Protein AF-A0A4Y5REA2-F1 (afdb_monomer)

Foldseek 3Di:
DDDDDPPPPPPPVPPPQDPVNVVLVVLLVVLLVVLCVDPLRNDDPVVVVCVVVVHDDPDDDPSPVVNVVSSCCSQQQAHPVGHGPLVSVLVVCCVPDVDVVVSVVCSVPPDDDDD

Sequence (115 aa):
MRVIFVLCSVFVASLAYTNEDIQKLKQFHSAFFKCQESPATHIDEEVLTKVRNHQRLTQVPENTGDFLLCLAQHLQLQDADGNLNLATIRERIQHHEKDPSRVDELMDTCIVQKL

Mean predicted aligned error: 8.77 Å

Radius of gyration: 20.21 Å; Cα contacts (8 Å, |Δi|>4): 69; chains: 1; bounding box: 36×71×52 Å

Secondary structure (DSSP, 8-state):
------------------HHHHHHHHHHHHHHHHHHHSTTT---HHHHHHHHTTPPPSS--TTHHHHHHHHHHHTTSB-TT--B-HHHHHHHHHHH---HHHHHHHHHHH-----

Nearest PDB structures (foldseek):
  3rzs-assembly1_A  TM=7.318E-01  e=1.962E-01  Apis mellifera
  1c3y-assembly1_A  TM=5.806E-01  e=5.503E-02  Tenebrio molitor
  1dqe-assembly1_A  TM=5.879E-01  e=1.236E-01  Bombyx mori
  1xfr-assembly1_A  TM=6.197E-01  e=2.620E-01  Bombyx mori
  4inx-assembly1_A  TM=5.787E-01  e=2.079E-01  Amyelois transitella

Structure (mmCIF, N/CA/C/O backbone):
data_AF-A0A4Y5REA2-F1
#
_entry.id   AF-A0A4Y5REA2-F1
#
loop_
_atom_site.group_PDB
_atom_site.id
_atom_site.type_symbol
_atom_site.label_atom_id
_atom_site.label_alt_id
_atom_site.label_comp_id
_atom_site.label_asym_id
_atom_site.label_entity_id
_atom_site.label_seq_id
_atom_site.pdbx_PDB_ins_code
_atom_site.Cartn_x
_atom_site.Cartn_y
_atom_site.Cartn_z
_atom_site.occupancy
_atom_site.B_iso_or_equiv
_atom_site.auth_seq_id
_atom_site.auth_comp_id
_atom_site.auth_asym_id
_atom_site.auth_atom_id
_atom_site.pdbx_PDB_model_num
ATOM 1 N N . MET A 1 1 ? -3.948 54.170 34.471 1.00 35.88 1 MET A N 1
ATOM 2 C CA . MET A 1 1 ? -3.547 53.690 33.134 1.00 35.88 1 MET A CA 1
ATOM 3 C C . MET A 1 1 ? -3.577 52.172 33.184 1.00 35.88 1 MET A C 1
ATOM 5 O O . MET A 1 1 ? -2.814 51.578 33.932 1.00 35.88 1 MET A O 1
ATOM 9 N N . ARG A 1 2 ? -4.587 51.561 32.572 1.00 38.50 2 ARG A N 1
ATOM 10 C CA . ARG A 1 2 ? -4.890 50.134 32.698 1.00 38.50 2 ARG A CA 1
ATOM 11 C C . ARG A 1 2 ? -5.394 49.664 31.331 1.00 38.50 2 ARG A C 1
ATOM 13 O O . ARG A 1 2 ? -6.218 50.363 30.753 1.00 38.50 2 ARG A O 1
ATOM 20 N N . VAL A 1 3 ? -4.951 48.462 30.944 1.00 39.38 3 VAL A N 1
ATOM 21 C CA . VAL A 1 3 ? -5.536 47.547 29.939 1.00 39.38 3 VAL A CA 1
ATOM 22 C C . VAL A 1 3 ? -5.346 47.964 28.456 1.00 39.38 3 VAL A C 1
ATOM 24 O O . VAL A 1 3 ? -5.443 49.137 28.143 1.00 39.38 3 VAL A O 1
ATOM 27 N N . ILE A 1 4 ? -5.028 47.121 27.461 1.00 40.88 4 ILE A N 1
ATOM 28 C CA . ILE A 1 4 ? -5.015 45.656 27.271 1.00 40.88 4 ILE A CA 1
ATOM 29 C C . ILE A 1 4 ? -3.846 45.332 26.312 1.00 40.88 4 ILE A C 1
ATOM 31 O O . ILE A 1 4 ? -3.793 45.887 25.217 1.00 40.88 4 ILE A O 1
ATOM 35 N N . PHE A 1 5 ? -2.937 44.418 26.673 1.00 38.41 5 PHE A N 1
ATOM 36 C CA . PHE A 1 5 ? -2.054 43.768 25.694 1.00 38.41 5 PHE A CA 1
ATOM 37 C C . PHE A 1 5 ? -2.900 42.734 24.941 1.00 38.41 5 PHE A C 1
ATOM 39 O O . PHE A 1 5 ? -3.171 41.653 25.462 1.00 38.41 5 PHE A O 1
ATOM 46 N N . VAL A 1 6 ? -3.380 43.084 23.747 1.00 48.38 6 VAL A N 1
ATOM 47 C CA . VAL A 1 6 ? -4.047 42.131 22.850 1.00 48.38 6 VAL A CA 1
ATOM 48 C C . VAL A 1 6 ? -2.955 41.253 22.242 1.00 48.38 6 VAL A C 1
ATOM 50 O O . VAL A 1 6 ? -2.426 41.530 21.169 1.00 48.38 6 VAL A O 1
ATOM 53 N N . LEU A 1 7 ? -2.577 40.206 22.975 1.00 41.59 7 LEU A N 1
ATOM 54 C CA . LEU A 1 7 ? -1.880 39.051 22.423 1.00 41.59 7 LEU A CA 1
ATOM 55 C C . LEU A 1 7 ? -2.835 38.390 21.423 1.00 41.59 7 LEU A C 1
ATOM 57 O O . LEU A 1 7 ? -3.663 37.560 21.786 1.00 41.59 7 LEU A O 1
ATOM 61 N N . CYS A 1 8 ? -2.731 38.786 20.154 1.00 37.72 8 CYS A N 1
ATOM 62 C CA . CYS A 1 8 ? -3.135 37.950 19.031 1.00 37.72 8 CYS A CA 1
ATOM 63 C C . CYS A 1 8 ? -2.226 36.717 19.031 1.00 37.72 8 CYS A C 1
ATOM 65 O O . CYS A 1 8 ? -1.229 36.657 18.313 1.00 37.72 8 CYS A O 1
ATOM 67 N N . SER A 1 9 ? -2.542 35.742 19.881 1.00 48.31 9 SER A N 1
ATOM 68 C CA . SER A 1 9 ? -2.099 34.370 19.704 1.00 48.31 9 SER A CA 1
ATOM 69 C C . SER A 1 9 ? -2.674 33.900 18.377 1.00 48.31 9 SER A C 1
ATOM 71 O O . SER A 1 9 ? -3.846 33.545 18.262 1.00 48.31 9 SER A O 1
ATOM 73 N N . VAL A 1 10 ? -1.830 33.955 17.350 1.00 48.69 10 VAL A N 1
ATOM 74 C CA . VAL A 1 10 ? -1.989 33.181 16.128 1.00 48.69 10 VAL A CA 1
ATOM 75 C C . VAL A 1 10 ? -2.195 31.743 16.591 1.00 48.69 10 VAL A C 1
ATOM 77 O O . VAL A 1 10 ? -1.252 31.084 17.026 1.00 48.69 10 VAL A O 1
ATOM 80 N N . PHE A 1 11 ? -3.443 31.278 16.577 1.00 43.09 11 PHE A N 1
ATOM 81 C CA . PHE A 1 11 ? -3.751 29.861 16.655 1.00 43.09 11 PHE A CA 1
ATOM 82 C C . PHE A 1 11 ? -3.196 29.251 15.371 1.00 43.09 11 PHE A C 1
ATOM 84 O O . PHE A 1 11 ? -3.892 29.106 14.370 1.00 43.09 11 PHE A O 1
ATOM 91 N N . VAL A 1 12 ? -1.899 28.941 15.378 1.00 55.28 12 VAL A N 1
ATOM 92 C CA . VAL A 1 12 ? -1.373 27.906 14.505 1.00 55.28 12 VAL A CA 1
ATOM 93 C C . VAL A 1 12 ? -2.126 26.669 14.960 1.00 55.28 12 VAL A C 1
ATOM 95 O O . VAL A 1 12 ? -1.894 26.182 16.065 1.00 55.28 12 VAL A O 1
ATOM 98 N N . ALA A 1 13 ? -3.107 26.233 14.173 1.00 47.03 13 ALA A N 1
ATOM 99 C CA . ALA A 1 13 ? -3.690 24.919 14.341 1.00 47.03 13 ALA A CA 1
ATOM 100 C C . ALA A 1 13 ? -2.536 23.930 14.158 1.00 47.03 13 ALA A C 1
ATOM 102 O O . ALA A 1 13 ? -2.168 23.577 13.039 1.00 47.03 13 ALA A O 1
ATOM 103 N N . SER A 1 14 ? -1.876 23.569 15.255 1.00 50.09 14 SER A N 1
ATOM 104 C CA . SER A 1 14 ? -0.953 22.458 15.269 1.00 50.09 14 SE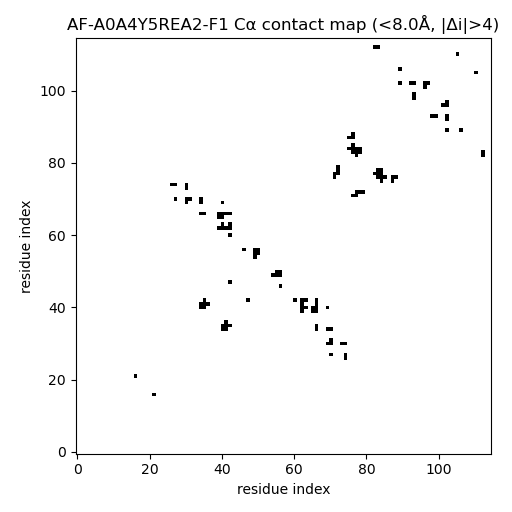R A CA 1
ATOM 105 C C . SER A 1 14 ? -1.807 21.243 14.950 1.00 50.09 14 SER A C 1
ATOM 107 O O . SER A 1 14 ? -2.616 20.807 15.766 1.00 50.09 14 SER A O 1
ATOM 109 N N . LEU A 1 15 ? -1.673 20.726 13.727 1.00 55.75 15 LEU A N 1
ATOM 110 C CA . LEU A 1 15 ? -2.065 19.358 13.426 1.00 55.75 15 LEU A CA 1
ATOM 111 C C . LEU A 1 15 ? -1.288 18.496 14.421 1.00 55.75 15 LEU A C 1
ATOM 113 O O . LEU A 1 15 ? -0.081 18.298 14.273 1.00 55.75 15 LEU A O 1
ATOM 117 N N . ALA A 1 16 ? -1.945 18.112 15.512 1.00 62.72 16 ALA A N 1
ATOM 118 C CA . ALA A 1 16 ? -1.350 17.296 16.548 1.00 62.72 16 ALA A CA 1
ATOM 119 C C . ALA A 1 16 ? -1.224 15.882 15.984 1.00 62.72 16 ALA A C 1
ATOM 121 O O . ALA A 1 16 ? -2.111 15.054 16.161 1.00 62.72 16 ALA A O 1
ATOM 122 N N . TYR A 1 17 ? -0.141 15.639 15.247 1.00 73.12 17 TYR A N 1
ATOM 123 C CA . TYR A 1 17 ? 0.233 14.299 14.825 1.00 73.12 17 TYR A CA 1
ATOM 124 C C . TYR A 1 17 ? 0.494 13.459 16.071 1.00 73.12 17 TYR A C 1
ATOM 126 O O . TYR A 1 17 ? 1.301 13.821 16.933 1.00 73.12 17 TYR A O 1
ATOM 134 N N . THR A 1 18 ? -0.205 12.338 16.170 1.00 84.81 18 THR A N 1
ATOM 135 C CA . THR A 1 18 ? 0.030 11.349 17.211 1.00 84.81 18 THR A CA 1
ATOM 136 C C . THR A 1 18 ? 1.357 10.628 16.950 1.00 84.81 18 THR A C 1
ATOM 138 O O . THR A 1 18 ? 1.876 10.595 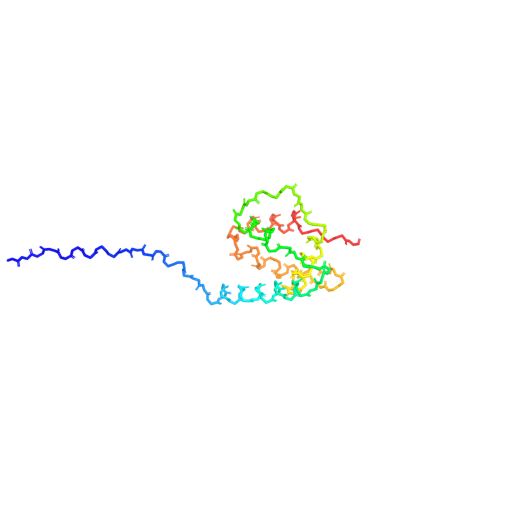15.831 1.00 84.81 18 THR A O 1
ATOM 141 N N . ASN A 1 19 ? 1.929 10.009 17.987 1.00 85.88 19 ASN A N 1
ATOM 142 C CA . ASN A 1 19 ? 3.107 9.152 17.806 1.00 85.88 19 ASN A CA 1
ATOM 143 C C . ASN A 1 19 ? 2.827 7.994 16.834 1.00 85.88 19 ASN A C 1
ATOM 145 O O . ASN A 1 19 ? 3.729 7.569 16.113 1.00 85.88 19 ASN A O 1
ATOM 149 N N . GLU A 1 20 ? 1.583 7.513 16.803 1.00 86.25 20 GLU A N 1
ATOM 150 C CA . GLU A 1 20 ? 1.120 6.494 15.865 1.00 86.25 20 GLU A CA 1
ATOM 151 C C . GLU A 1 20 ? 1.189 7.002 14.417 1.00 86.25 20 GLU A C 1
ATOM 153 O O . GLU A 1 20 ? 1.760 6.321 13.565 1.00 86.25 20 GLU A O 1
ATOM 158 N N . ASP A 1 21 ? 0.727 8.228 14.149 1.00 86.38 21 ASP A N 1
ATOM 159 C CA . ASP A 1 21 ? 0.784 8.835 12.810 1.00 86.38 21 ASP A CA 1
ATOM 160 C C . ASP A 1 21 ? 2.227 8.959 12.313 1.00 86.38 21 ASP A C 1
ATOM 162 O O . ASP A 1 21 ? 2.543 8.627 11.169 1.00 86.38 21 ASP A O 1
ATOM 166 N N . ILE A 1 22 ? 3.135 9.395 13.192 1.00 88.81 22 ILE A N 1
ATOM 167 C CA . ILE A 1 22 ? 4.560 9.534 12.871 1.00 88.81 22 ILE A CA 1
ATOM 168 C C . ILE A 1 22 ? 5.171 8.168 12.541 1.00 88.81 22 ILE A C 1
ATOM 170 O O . ILE A 1 22 ? 5.982 8.056 11.618 1.00 88.81 22 ILE A O 1
ATOM 174 N N . GLN A 1 23 ? 4.804 7.118 13.279 1.00 89.88 23 GLN A N 1
ATOM 175 C CA . GLN A 1 23 ? 5.275 5.763 12.998 1.00 89.88 23 GLN A CA 1
ATOM 176 C C . GLN A 1 23 ? 4.726 5.235 11.670 1.00 89.88 23 GLN A C 1
ATOM 178 O O . GLN A 1 23 ? 5.508 4.733 10.859 1.00 89.88 23 GLN A O 1
ATOM 183 N N . LYS A 1 24 ? 3.426 5.406 11.405 1.00 87.88 24 LYS A N 1
ATOM 184 C CA . LYS A 1 24 ? 2.790 5.012 10.138 1.00 87.88 24 LYS A CA 1
ATOM 185 C C . LYS A 1 24 ? 3.412 5.744 8.946 1.00 87.88 24 LYS A C 1
ATOM 187 O O . LYS A 1 24 ? 3.719 5.112 7.933 1.00 87.88 24 LYS A O 1
ATOM 192 N N . LEU A 1 25 ? 3.710 7.036 9.091 1.00 90.38 25 LEU A N 1
ATOM 193 C CA . LEU A 1 25 ? 4.417 7.821 8.078 1.00 90.38 25 LEU A CA 1
ATOM 194 C C . LEU A 1 25 ? 5.837 7.296 7.828 1.00 90.38 25 LEU A C 1
ATOM 196 O O . LEU A 1 25 ? 6.237 7.138 6.676 1.00 90.38 25 LEU A O 1
ATOM 200 N N . LYS A 1 26 ? 6.599 6.982 8.884 1.00 93.56 26 LYS A N 1
ATOM 201 C CA . LYS A 1 26 ? 7.948 6.400 8.754 1.00 93.56 26 LYS A CA 1
ATOM 202 C C . LYS A 1 26 ? 7.926 5.041 8.058 1.00 93.56 26 LYS A C 1
ATOM 204 O O . LYS A 1 26 ? 8.773 4.786 7.205 1.00 93.56 26 LYS A O 1
ATOM 209 N N . GLN A 1 27 ? 6.964 4.184 8.398 1.00 93.38 27 GLN A N 1
ATOM 210 C CA . GLN A 1 27 ? 6.785 2.885 7.746 1.00 93.38 27 GLN A CA 1
ATOM 211 C C . GLN A 1 27 ? 6.473 3.052 6.258 1.00 93.38 27 GLN A C 1
ATOM 213 O O . GLN A 1 27 ? 7.122 2.419 5.429 1.00 93.38 27 GLN A O 1
ATOM 218 N N . PHE A 1 28 ? 5.543 3.950 5.918 1.00 93.62 28 PHE A N 1
ATOM 219 C CA . PHE A 1 28 ? 5.234 4.279 4.529 1.00 93.62 28 PHE A CA 1
ATOM 220 C C . PHE A 1 28 ? 6.462 4.783 3.775 1.00 93.62 28 PHE A C 1
ATOM 222 O O . PHE A 1 28 ? 6.772 4.275 2.704 1.00 93.62 28 PHE A O 1
ATOM 229 N N . HIS A 1 29 ? 7.202 5.729 4.350 1.00 95.06 29 HIS A N 1
ATOM 230 C CA . HIS A 1 29 ? 8.389 6.300 3.720 1.00 95.06 29 HIS A CA 1
ATOM 231 C C . HIS A 1 29 ? 9.488 5.250 3.491 1.00 95.06 29 HIS A C 1
ATOM 233 O O . HIS A 1 29 ? 10.121 5.224 2.439 1.00 95.06 29 HIS A O 1
ATOM 239 N N . SER A 1 30 ? 9.679 4.335 4.447 1.00 97.06 30 SER A N 1
ATOM 240 C CA . SER A 1 30 ? 10.617 3.221 4.291 1.00 97.06 30 SER A CA 1
ATOM 241 C C . SER A 1 30 ? 10.184 2.244 3.194 1.00 97.06 30 SER A C 1
ATOM 243 O O . SER A 1 30 ? 11.022 1.840 2.391 1.00 97.06 30 SER A O 1
ATOM 245 N N . ALA A 1 31 ? 8.899 1.879 3.137 1.00 96.50 31 ALA A N 1
ATOM 246 C CA . ALA A 1 31 ? 8.356 1.018 2.085 1.00 96.50 31 ALA A CA 1
ATOM 247 C C . ALA A 1 31 ? 8.486 1.674 0.703 1.00 96.50 31 ALA A C 1
ATOM 249 O O . ALA A 1 31 ? 8.936 1.039 -0.245 1.00 96.50 31 ALA A O 1
ATOM 250 N N . PHE A 1 32 ? 8.160 2.964 0.617 1.00 96.38 32 PHE A N 1
ATOM 251 C CA . PHE A 1 32 ? 8.271 3.761 -0.596 1.00 96.38 32 PHE A CA 1
ATOM 252 C C . PHE A 1 32 ? 9.685 3.729 -1.171 1.00 96.38 32 PHE A C 1
ATOM 254 O O . PHE A 1 32 ? 9.844 3.411 -2.345 1.00 96.38 32 PHE A O 1
ATOM 261 N N . PHE A 1 33 ? 10.714 3.989 -0.358 1.00 96.62 33 PHE A N 1
ATOM 262 C CA . PHE A 1 33 ? 12.089 3.954 -0.855 1.00 96.62 33 PHE A CA 1
ATOM 263 C C . PHE A 1 33 ? 12.517 2.568 -1.318 1.00 96.62 33 PHE A C 1
ATOM 265 O O . PHE A 1 33 ? 13.060 2.454 -2.410 1.00 96.62 33 PHE A O 1
ATOM 272 N N . LYS A 1 34 ? 12.199 1.516 -0.558 1.00 96.75 34 LYS A N 1
ATOM 273 C CA . LYS A 1 34 ? 12.500 0.137 -0.972 1.00 96.75 34 LYS A CA 1
ATOM 274 C C . LYS A 1 34 ? 11.873 -0.202 -2.324 1.00 96.75 34 LYS A C 1
ATOM 276 O O . LYS A 1 34 ? 12.530 -0.778 -3.181 1.00 96.7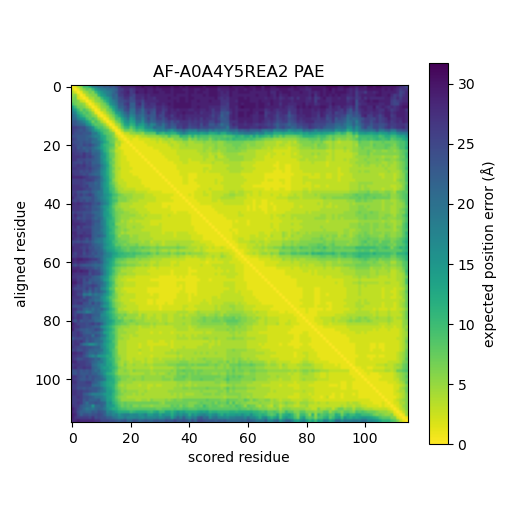5 34 LYS A O 1
ATOM 281 N N . CYS A 1 35 ? 10.628 0.212 -2.548 1.00 97.12 35 CYS A N 1
ATOM 282 C CA . CYS A 1 35 ? 9.964 0.010 -3.834 1.00 97.12 35 CYS A CA 1
ATOM 283 C C . CYS A 1 35 ? 10.524 0.902 -4.953 1.00 97.12 35 CYS A C 1
ATOM 285 O O . CYS A 1 35 ? 10.374 0.570 -6.120 1.00 97.12 35 CYS A O 1
ATOM 287 N N . GLN A 1 36 ? 11.191 2.009 -4.642 1.00 97.12 36 GLN A N 1
ATOM 288 C CA . GLN A 1 36 ? 11.838 2.860 -5.646 1.00 97.12 36 GLN A CA 1
ATOM 289 C C . GLN A 1 36 ? 13.242 2.378 -6.049 1.00 97.12 36 GLN A C 1
ATOM 291 O O . GLN A 1 36 ? 13.742 2.806 -7.088 1.00 97.12 36 GLN A O 1
ATOM 296 N N . GLU A 1 37 ? 13.872 1.493 -5.265 1.00 96.75 37 GLU A N 1
ATOM 297 C CA . GLU A 1 37 ? 15.218 0.952 -5.534 1.00 96.75 37 GLU A CA 1
ATOM 298 C C . GLU A 1 37 ? 15.253 -0.038 -6.710 1.00 96.75 37 GLU A C 1
ATOM 300 O O . GLU A 1 37 ? 16.285 -0.187 -7.365 1.00 96.75 37 GLU A O 1
ATOM 305 N N . SER A 1 38 ? 14.140 -0.723 -6.992 1.00 95.69 38 SER A N 1
ATOM 306 C CA . SER A 1 38 ? 14.052 -1.683 -8.094 1.00 95.69 38 SER A CA 1
ATOM 307 C C . SER A 1 38 ? 13.576 -1.002 -9.382 1.00 95.69 38 SER A C 1
ATOM 309 O O . SER A 1 38 ? 12.515 -0.378 -9.375 1.00 95.69 38 SER A O 1
ATOM 311 N N . PRO A 1 39 ? 14.268 -1.191 -10.524 1.00 94.94 39 PRO A N 1
ATOM 312 C CA . PRO A 1 39 ? 13.811 -0.679 -11.817 1.00 94.94 39 PRO A CA 1
ATOM 313 C C . PRO A 1 39 ? 12.408 -1.157 -12.212 1.00 94.94 39 PRO A C 1
ATOM 315 O O . PRO A 1 39 ? 11.698 -0.444 -12.912 1.00 94.94 39 PRO A O 1
ATOM 318 N N . ALA A 1 40 ? 11.992 -2.343 -11.752 1.00 96.19 40 ALA A N 1
ATOM 319 C CA . ALA A 1 40 ? 10.670 -2.892 -12.051 1.00 96.19 40 ALA A CA 1
ATOM 320 C C . ALA A 1 40 ? 9.540 -2.111 -11.362 1.00 96.19 40 ALA A C 1
ATOM 322 O O . ALA A 1 40 ? 8.434 -2.046 -11.877 1.00 96.19 40 ALA A O 1
ATOM 323 N N . THR A 1 41 ? 9.814 -1.486 -10.219 1.00 97.00 41 THR A N 1
ATOM 324 C CA . THR A 1 41 ? 8.815 -0.778 -9.405 1.00 97.00 41 THR A CA 1
ATOM 325 C C . THR A 1 41 ? 9.085 0.725 -9.315 1.00 97.00 41 THR A C 1
ATOM 327 O O . THR A 1 41 ? 8.313 1.450 -8.698 1.00 97.00 41 THR A O 1
ATOM 330 N N . HIS A 1 42 ? 10.154 1.218 -9.942 1.00 97.44 42 HIS A N 1
ATOM 331 C CA . HIS A 1 42 ? 10.532 2.626 -9.920 1.00 97.44 42 HIS A CA 1
ATOM 332 C C . HIS A 1 42 ? 9.517 3.503 -10.663 1.00 97.44 42 HIS A C 1
ATOM 334 O O . HIS A 1 42 ? 9.301 3.339 -11.863 1.00 97.44 42 HIS A O 1
ATOM 340 N N . ILE A 1 43 ? 8.931 4.479 -9.973 1.00 96.81 43 ILE A N 1
ATOM 341 C CA . ILE A 1 43 ? 8.039 5.472 -10.584 1.00 96.81 43 ILE A CA 1
ATOM 342 C C . ILE A 1 43 ? 8.771 6.804 -10.631 1.00 96.81 43 ILE A C 1
ATOM 344 O O . ILE A 1 43 ? 9.289 7.246 -9.609 1.00 96.81 43 ILE A O 1
ATOM 348 N N . ASP A 1 44 ? 8.754 7.453 -11.792 1.00 95.88 44 ASP A N 1
ATOM 349 C CA . ASP A 1 44 ? 9.380 8.759 -11.989 1.00 95.88 44 ASP A CA 1
ATOM 350 C C . ASP A 1 44 ? 8.891 9.794 -10.954 1.00 95.88 44 ASP A C 1
ATOM 352 O O . ASP A 1 44 ? 7.691 9.923 -10.670 1.00 95.88 44 ASP A O 1
ATOM 356 N N . GLU A 1 45 ? 9.830 10.546 -10.378 1.00 93.81 45 GLU A N 1
ATOM 357 C CA . GLU A 1 45 ? 9.557 11.521 -9.321 1.00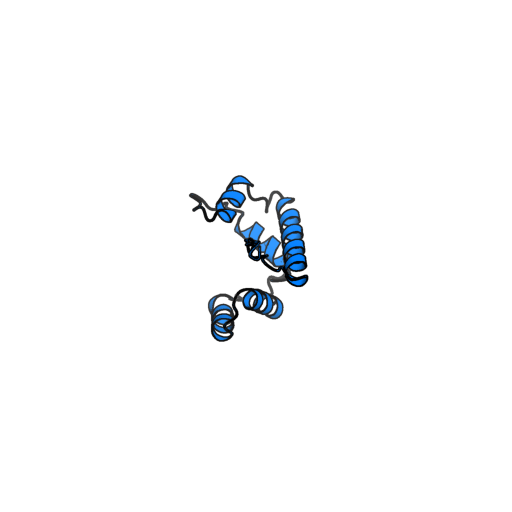 93.81 45 GLU A CA 1
ATOM 358 C C . GLU A 1 45 ? 8.599 12.637 -9.772 1.00 93.81 45 GLU A C 1
ATOM 360 O O . GLU A 1 45 ? 7.794 13.127 -8.970 1.00 93.81 45 GLU A O 1
ATOM 365 N N . GLU A 1 46 ? 8.620 13.026 -11.048 1.00 94.44 46 GLU A N 1
ATOM 366 C CA . GLU A 1 46 ? 7.697 14.013 -11.605 1.00 94.44 46 GLU A CA 1
ATOM 367 C C . GLU A 1 46 ? 6.258 13.488 -11.559 1.00 94.44 46 GLU A C 1
ATOM 369 O O . GLU A 1 46 ? 5.333 14.212 -11.173 1.00 94.44 46 GLU A O 1
ATOM 374 N N . VAL A 1 47 ? 6.060 12.209 -11.891 1.00 94.69 47 VAL A N 1
ATOM 375 C CA . VAL A 1 47 ? 4.748 11.552 -11.817 1.00 94.69 47 VAL A CA 1
ATOM 376 C C . VAL A 1 47 ? 4.264 11.505 -10.371 1.00 94.69 47 VAL A C 1
ATOM 378 O O . VAL A 1 47 ? 3.132 11.903 -10.087 1.00 94.69 47 VAL A O 1
ATOM 381 N N . LEU A 1 48 ? 5.121 11.093 -9.436 1.00 93.31 48 LEU A N 1
ATOM 382 C CA . LEU A 1 48 ? 4.777 11.047 -8.011 1.00 93.31 48 LEU A CA 1
ATOM 383 C C . LEU A 1 48 ? 4.459 12.435 -7.450 1.00 93.31 48 LEU A C 1
ATOM 385 O O . LEU A 1 48 ? 3.519 12.594 -6.669 1.00 93.31 48 LEU A O 1
ATOM 389 N N . THR A 1 49 ? 5.201 13.455 -7.876 1.00 93.50 49 THR A N 1
ATOM 390 C CA . THR A 1 49 ? 4.957 14.851 -7.498 1.00 93.50 49 THR A CA 1
ATOM 391 C C . THR A 1 49 ? 3.597 15.321 -8.005 1.00 93.50 49 THR A C 1
ATOM 393 O O . THR A 1 49 ? 2.847 15.928 -7.237 1.00 93.50 49 THR A O 1
ATOM 396 N N . LYS A 1 50 ? 3.233 14.998 -9.252 1.00 94.94 50 LYS A N 1
ATOM 397 C CA . LYS A 1 50 ? 1.900 15.292 -9.801 1.00 94.94 50 LYS A CA 1
ATOM 398 C C . LYS A 1 50 ? 0.798 14.621 -8.983 1.00 94.94 50 LYS A C 1
ATOM 400 O O . LYS A 1 50 ? -0.146 15.298 -8.579 1.00 94.94 50 LYS A O 1
ATOM 405 N N . VAL A 1 51 ? 0.946 13.332 -8.667 1.00 91.25 51 VAL A N 1
ATOM 406 C CA . VAL A 1 51 ? -0.022 12.582 -7.843 1.00 91.25 51 VAL A CA 1
ATOM 407 C C . VAL A 1 51 ? -0.170 13.206 -6.454 1.00 91.25 51 VAL A C 1
ATOM 409 O O . VAL A 1 51 ? -1.291 13.461 -6.016 1.00 91.25 51 VAL A O 1
ATOM 412 N N . ARG A 1 52 ? 0.945 13.527 -5.786 1.00 91.06 52 ARG A N 1
ATOM 413 C CA . ARG A 1 52 ? 0.953 14.194 -4.472 1.00 91.06 52 ARG A CA 1
ATOM 414 C C . ARG A 1 52 ? 0.231 15.540 -4.497 1.00 91.06 52 ARG A C 1
ATOM 416 O O . ARG A 1 52 ? -0.435 15.892 -3.533 1.00 91.06 52 ARG A O 1
ATOM 423 N N . ASN A 1 53 ? 0.347 16.277 -5.597 1.00 94.69 53 ASN A N 1
ATOM 424 C CA . ASN A 1 53 ? -0.297 17.576 -5.777 1.00 94.69 53 ASN A CA 1
ATOM 425 C C . ASN A 1 53 ? -1.737 17.465 -6.313 1.00 94.69 53 ASN A C 1
ATOM 427 O O . ASN A 1 53 ? -2.297 18.467 -6.757 1.00 94.69 53 ASN A O 1
ATOM 431 N N . HIS A 1 54 ? -2.327 16.264 -6.310 1.00 92.12 54 HIS A N 1
ATOM 432 C CA . HIS A 1 54 ? -3.664 15.980 -6.844 1.00 92.12 54 HIS A CA 1
ATOM 433 C C . HIS A 1 54 ? -3.840 16.384 -8.319 1.00 92.12 54 HIS A C 1
ATOM 435 O O . HIS A 1 54 ? -4.946 16.680 -8.775 1.00 92.12 54 HIS A O 1
ATOM 441 N N . GLN A 1 55 ? -2.746 16.403 -9.084 1.00 94.69 55 GLN A N 1
ATOM 442 C CA . GLN A 1 55 ? -2.768 16.727 -10.503 1.00 94.69 55 GLN A CA 1
ATOM 443 C C . GLN A 1 55 ? -3.140 15.490 -11.319 1.00 94.69 55 GLN A C 1
ATOM 445 O O . GLN A 1 55 ? -2.674 14.378 -11.065 1.00 94.69 55 GLN A O 1
ATOM 450 N N . ARG A 1 56 ? -3.974 15.692 -12.342 1.00 90.75 56 ARG A N 1
ATOM 451 C CA . ARG A 1 56 ? -4.373 14.621 -13.254 1.00 90.75 56 ARG A CA 1
ATOM 452 C C . ARG A 1 56 ? -3.185 14.202 -14.116 1.00 90.75 56 ARG A C 1
ATOM 454 O O . ARG A 1 56 ? -2.585 15.032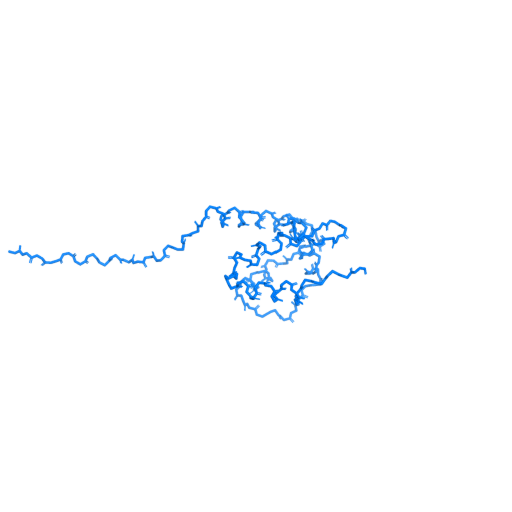 -14.795 1.00 90.75 56 ARG A O 1
ATOM 461 N N . LEU A 1 57 ? -2.895 12.906 -14.130 1.00 90.56 57 LEU A N 1
ATOM 462 C CA . LEU A 1 57 ? -1.930 12.331 -15.057 1.00 90.56 57 LEU A CA 1
ATOM 463 C C . LEU A 1 57 ? -2.562 12.170 -16.444 1.00 90.56 57 LEU A C 1
ATOM 465 O O . LEU A 1 57 ? -3.712 11.746 -16.569 1.00 90.56 57 LEU A O 1
ATOM 469 N N . THR A 1 58 ? -1.805 12.505 -17.486 1.00 90.50 58 THR A N 1
ATOM 470 C CA . THR A 1 58 ? -2.178 12.228 -18.881 1.00 90.50 58 THR A CA 1
ATOM 471 C C . THR A 1 58 ? -2.032 10.746 -19.216 1.00 90.50 58 THR A C 1
ATOM 473 O O . THR A 1 58 ? -2.825 10.218 -19.989 1.00 90.50 58 THR A O 1
ATOM 476 N N . GLN A 1 59 ? -1.058 10.075 -18.600 1.00 91.81 59 GLN A N 1
ATOM 477 C CA . GLN A 1 59 ? -0.813 8.643 -18.714 1.00 91.81 59 GLN A CA 1
ATOM 478 C C . GLN A 1 59 ? -0.366 8.092 -17.357 1.00 91.81 59 GLN A C 1
ATOM 480 O O . GLN A 1 59 ? 0.406 8.734 -16.645 1.00 91.81 59 GLN A O 1
ATOM 485 N N . VAL A 1 60 ? -0.867 6.909 -17.003 1.00 91.56 60 VAL A N 1
ATOM 486 C CA . VAL A 1 60 ? -0.420 6.158 -15.824 1.00 91.56 60 VAL A CA 1
ATOM 487 C C . VAL A 1 60 ? 0.768 5.283 -16.244 1.00 91.56 60 VAL A C 1
ATOM 489 O O . VAL A 1 60 ? 0.633 4.574 -17.243 1.00 91.56 60 VAL A O 1
ATOM 492 N N . PRO A 1 61 ? 1.915 5.323 -15.538 1.00 94.44 61 PRO A N 1
ATOM 493 C CA . PRO A 1 61 ? 3.046 4.442 -15.829 1.00 94.44 61 PRO A CA 1
ATOM 494 C C . PRO A 1 61 ? 2.644 2.967 -15.782 1.00 94.44 61 PRO A C 1
ATOM 496 O O . PRO A 1 61 ? 1.895 2.562 -14.890 1.00 94.44 61 PRO A O 1
ATOM 499 N N . GLU A 1 62 ? 3.156 2.157 -16.708 1.00 95.81 62 GLU A N 1
ATOM 500 C CA . GLU A 1 62 ? 2.783 0.738 -16.830 1.00 95.81 62 GLU A CA 1
ATOM 501 C C . GLU A 1 62 ? 3.111 -0.063 -15.563 1.00 95.81 62 GLU A C 1
ATOM 503 O O . GLU A 1 62 ? 2.323 -0.899 -15.129 1.00 95.81 62 GLU A O 1
ATOM 508 N N . ASN A 1 63 ? 4.217 0.270 -14.901 1.00 95.50 63 ASN A N 1
ATOM 509 C CA . ASN A 1 63 ? 4.676 -0.379 -13.677 1.00 95.50 63 ASN A CA 1
ATOM 510 C C . ASN A 1 63 ? 4.010 0.144 -12.389 1.00 95.50 63 ASN A C 1
ATOM 512 O O . ASN A 1 63 ? 4.412 -0.220 -11.283 1.00 95.50 63 ASN A O 1
ATOM 516 N N . THR A 1 64 ? 2.970 0.980 -12.499 1.00 93.88 64 THR A N 1
ATOM 517 C CA . THR A 1 64 ? 2.217 1.462 -11.327 1.00 93.88 64 THR A CA 1
ATOM 518 C C . THR A 1 64 ? 1.622 0.297 -10.532 1.00 93.88 64 THR A C 1
ATOM 520 O O . THR A 1 64 ? 1.610 0.341 -9.304 1.00 93.88 64 THR A O 1
ATOM 523 N N . GLY A 1 65 ? 1.161 -0.761 -11.211 1.00 92.31 65 GLY A N 1
ATOM 524 C CA . GLY A 1 65 ? 0.648 -1.966 -10.554 1.00 92.31 65 GLY A CA 1
ATOM 525 C C . GLY A 1 65 ? 1.702 -2.644 -9.677 1.00 92.31 65 GLY A C 1
ATOM 526 O O . GLY A 1 65 ? 1.442 -2.906 -8.503 1.00 92.31 65 GLY A O 1
ATOM 527 N N . ASP A 1 66 ? 2.908 -2.836 -10.210 1.00 96.25 66 ASP A N 1
ATOM 528 C CA . ASP A 1 66 ? 4.018 -3.478 -9.497 1.00 96.25 66 ASP A CA 1
ATOM 529 C C . ASP A 1 66 ? 4.495 -2.631 -8.311 1.00 96.25 66 ASP A C 1
ATOM 531 O O . ASP A 1 66 ? 4.761 -3.152 -7.226 1.00 96.25 66 ASP A O 1
ATOM 535 N N . PHE A 1 67 ? 4.546 -1.306 -8.477 1.00 96.06 67 PHE A N 1
ATOM 536 C CA . PHE A 1 67 ? 4.869 -0.388 -7.385 1.00 96.06 67 PHE A CA 1
ATOM 537 C C . PHE A 1 67 ? 3.850 -0.470 -6.238 1.00 96.06 67 PHE A C 1
ATOM 539 O O . PHE A 1 67 ? 4.232 -0.567 -5.069 1.00 96.06 67 PHE A O 1
ATOM 546 N N . LEU A 1 68 ? 2.551 -0.475 -6.555 1.00 93.69 68 LEU A N 1
ATOM 547 C CA . LEU A 1 68 ? 1.486 -0.604 -5.556 1.00 93.69 68 LEU A CA 1
ATOM 548 C C . LEU A 1 68 ? 1.505 -1.977 -4.872 1.00 93.69 68 LEU A C 1
ATOM 550 O O . LEU A 1 68 ? 1.306 -2.049 -3.659 1.00 93.69 68 LEU A O 1
ATOM 554 N N . LEU A 1 69 ? 1.794 -3.045 -5.620 1.00 94.25 69 LEU A N 1
ATOM 555 C CA . LEU A 1 69 ? 1.964 -4.395 -5.084 1.00 94.25 69 LEU A CA 1
ATOM 556 C C . LEU A 1 69 ? 3.122 -4.447 -4.075 1.00 94.25 69 LEU A C 1
ATOM 558 O O . LEU A 1 69 ? 2.947 -4.943 -2.960 1.00 94.25 69 LEU A O 1
ATOM 562 N N . CYS A 1 70 ? 4.274 -3.879 -4.441 1.00 96.75 70 CYS A N 1
ATOM 563 C CA . CYS A 1 70 ? 5.445 -3.781 -3.572 1.00 96.75 70 CYS A CA 1
ATOM 564 C C . CYS A 1 70 ? 5.133 -3.008 -2.281 1.00 96.75 70 CYS A C 1
ATOM 566 O O . CYS A 1 70 ? 5.459 -3.463 -1.178 1.00 96.75 70 CYS A O 1
ATOM 568 N N . LEU A 1 71 ? 4.443 -1.866 -2.392 1.00 95.62 71 LEU A N 1
ATOM 569 C CA . LEU A 1 71 ? 4.009 -1.093 -1.228 1.00 95.62 71 LEU A CA 1
ATOM 570 C C . LEU A 1 71 ? 3.081 -1.912 -0.331 1.00 95.62 71 LEU A C 1
ATOM 572 O O . LEU A 1 71 ? 3.289 -1.959 0.879 1.00 95.62 71 LEU A O 1
ATOM 576 N N . ALA A 1 72 ? 2.076 -2.569 -0.909 1.00 94.44 72 ALA A N 1
ATOM 577 C CA . ALA A 1 72 ? 1.118 -3.376 -0.165 1.00 94.44 72 ALA A CA 1
ATOM 578 C C . ALA A 1 72 ? 1.799 -4.522 0.602 1.00 94.44 72 ALA A C 1
ATOM 580 O O . ALA A 1 72 ? 1.453 -4.758 1.760 1.00 94.44 72 ALA A O 1
ATOM 581 N N . GLN A 1 73 ? 2.812 -5.165 0.012 1.00 95.19 73 GLN A N 1
ATOM 582 C CA . GLN A 1 73 ? 3.609 -6.203 0.674 1.00 95.19 73 GLN A CA 1
ATOM 583 C C . GLN A 1 73 ? 4.444 -5.645 1.832 1.00 95.19 73 GLN A C 1
ATOM 585 O O . GLN A 1 73 ? 4.382 -6.151 2.954 1.00 95.19 73 GLN A O 1
ATOM 590 N N . HIS A 1 74 ? 5.178 -4.550 1.616 1.00 95.31 74 HIS A N 1
ATOM 591 C CA . HIS A 1 74 ? 5.984 -3.936 2.677 1.00 95.31 74 HIS A CA 1
ATOM 592 C C . HIS A 1 74 ? 5.152 -3.324 3.810 1.00 95.31 74 HIS A C 1
ATOM 594 O O . HIS A 1 74 ? 5.624 -3.238 4.944 1.00 95.31 74 HIS A O 1
ATOM 600 N N . LEU A 1 75 ? 3.918 -2.917 3.516 1.00 93.81 75 LEU A N 1
ATOM 601 C CA . LEU A 1 75 ? 2.960 -2.387 4.483 1.00 93.81 75 LEU A CA 1
ATOM 602 C C . LEU A 1 75 ? 2.085 -3.464 5.133 1.00 93.81 75 LEU A C 1
ATOM 604 O O . LEU A 1 75 ? 1.212 -3.108 5.932 1.00 93.81 75 LEU A O 1
ATOM 608 N N . GLN A 1 76 ? 2.339 -4.739 4.816 1.00 93.94 76 GLN A N 1
ATOM 609 C CA . GLN A 1 76 ? 1.634 -5.912 5.337 1.00 93.94 76 GLN A CA 1
ATOM 610 C C . GLN A 1 76 ? 0.123 -5.893 5.058 1.00 93.94 76 GLN A C 1
ATOM 612 O O . GLN A 1 76 ? -0.662 -6.409 5.849 1.00 93.94 76 GLN A O 1
ATOM 617 N N . LEU A 1 77 ? -0.291 -5.284 3.942 1.00 93.50 77 LEU A N 1
ATOM 618 C CA . LEU A 1 77 ? -1.676 -5.336 3.454 1.00 93.50 77 LEU A CA 1
ATOM 619 C C . LEU A 1 77 ? -1.970 -6.664 2.764 1.00 93.50 77 LEU A C 1
ATOM 621 O O . LEU A 1 77 ? -3.095 -7.149 2.810 1.00 93.50 77 LEU A O 1
ATOM 625 N N . GLN A 1 78 ? -0.949 -7.230 2.133 1.00 92.88 78 GLN A N 1
ATOM 626 C CA . GLN A 1 78 ? -0.987 -8.526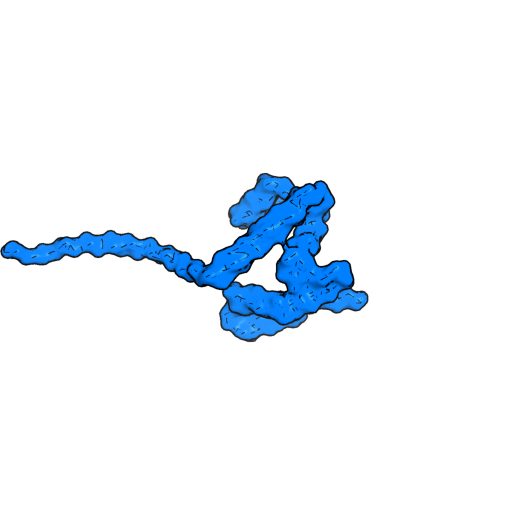 1.478 1.00 92.88 78 GLN A CA 1
ATOM 627 C C . GLN A 1 78 ? 0.365 -9.223 1.650 1.00 92.88 78 GLN A C 1
ATOM 629 O O . GLN A 1 78 ? 1.383 -8.545 1.812 1.00 92.88 78 GLN A O 1
ATOM 634 N N . ASP A 1 79 ? 0.390 -10.548 1.615 1.00 90.88 79 ASP A N 1
ATOM 635 C CA . ASP A 1 79 ? 1.634 -11.321 1.628 1.00 90.88 79 ASP A CA 1
ATOM 636 C C . ASP A 1 79 ? 2.177 -11.599 0.208 1.00 90.88 79 ASP A C 1
ATOM 638 O O . ASP A 1 79 ? 1.706 -11.045 -0.791 1.00 90.88 79 ASP A O 1
ATOM 642 N N . ALA A 1 80 ? 3.235 -12.411 0.122 1.00 89.38 80 ALA A N 1
ATOM 643 C CA . ALA A 1 80 ? 3.862 -12.788 -1.147 1.00 89.38 80 ALA A CA 1
ATOM 644 C C . ALA A 1 80 ? 2.994 -13.734 -1.995 1.00 89.38 80 ALA A C 1
ATOM 646 O O . ALA A 1 80 ? 3.150 -13.760 -3.213 1.00 89.38 80 ALA A O 1
ATOM 647 N N . ASP A 1 81 ? 2.075 -14.462 -1.359 1.00 89.31 81 ASP A N 1
ATOM 648 C CA . ASP A 1 81 ? 1.144 -15.386 -2.007 1.00 89.31 81 ASP A CA 1
ATOM 649 C C . ASP A 1 81 ? -0.151 -14.674 -2.449 1.00 89.31 81 ASP A C 1
ATOM 651 O O . ASP A 1 81 ? -1.019 -15.277 -3.078 1.00 89.31 81 ASP A O 1
ATOM 655 N N . GLY A 1 82 ? -0.280 -13.376 -2.146 1.00 88.00 82 GLY A N 1
ATOM 656 C CA . GLY A 1 82 ? -1.441 -12.556 -2.485 1.00 88.00 82 GLY A CA 1
ATOM 657 C C . GLY A 1 82 ? -2.586 -12.649 -1.474 1.00 88.00 82 GLY A C 1
ATOM 658 O O . GLY A 1 82 ? -3.672 -12.131 -1.741 1.00 88.00 82 GLY A O 1
ATOM 659 N N . ASN A 1 83 ? -2.377 -13.266 -0.306 1.00 91.69 83 ASN A N 1
ATOM 660 C CA . ASN A 1 83 ? -3.391 -13.271 0.744 1.00 91.69 83 ASN A CA 1
ATOM 661 C C . ASN A 1 83 ? -3.474 -11.896 1.397 1.00 91.69 83 ASN A C 1
ATOM 663 O O . ASN A 1 83 ? -2.464 -11.308 1.787 1.00 91.69 83 ASN A O 1
ATOM 667 N N . LEU A 1 84 ? -4.697 -11.399 1.557 1.00 92.38 84 LEU A N 1
ATOM 668 C CA . LEU A 1 84 ? -4.957 -10.095 2.149 1.00 92.38 84 LEU A CA 1
ATOM 669 C C . LEU A 1 84 ? -4.972 -10.178 3.676 1.00 92.38 84 LEU A C 1
ATOM 671 O O . LEU A 1 84 ? -5.644 -11.021 4.271 1.00 92.38 84 LEU A O 1
ATOM 675 N N . ASN A 1 85 ? -4.302 -9.233 4.328 1.00 94.00 85 ASN A N 1
ATOM 676 C CA . ASN A 1 85 ? -4.378 -9.054 5.770 1.00 94.00 85 ASN A CA 1
ATOM 677 C C . ASN A 1 85 ? -5.557 -8.135 6.116 1.00 94.00 85 ASN A C 1
ATOM 679 O O . ASN A 1 85 ? -5.408 -6.924 6.307 1.00 94.00 85 ASN A O 1
ATOM 683 N N . LEU A 1 86 ? -6.750 -8.727 6.193 1.00 93.12 86 LEU A N 1
ATOM 684 C CA . LEU A 1 86 ? -8.004 -8.000 6.423 1.00 93.12 86 LEU A CA 1
ATOM 685 C C . LEU A 1 86 ? -7.996 -7.174 7.717 1.00 93.12 86 LEU A C 1
ATOM 687 O O . LEU A 1 86 ? -8.603 -6.105 7.760 1.00 93.12 86 LEU A O 1
ATOM 691 N N . ALA A 1 87 ? -7.294 -7.638 8.755 1.00 94.19 87 ALA A N 1
ATOM 692 C CA . ALA A 1 87 ? -7.184 -6.919 10.020 1.00 94.19 87 ALA A CA 1
ATOM 693 C C . ALA A 1 87 ? -6.405 -5.607 9.849 1.00 94.19 87 ALA A C 1
ATOM 695 O O . ALA A 1 87 ? -6.900 -4.544 10.221 1.00 94.19 87 ALA A O 1
ATOM 696 N N . THR A 1 88 ? -5.227 -5.662 9.220 1.00 91.88 88 THR A N 1
ATOM 697 C CA . THR A 1 88 ? -4.411 -4.467 8.952 1.00 91.88 88 THR A CA 1
ATOM 698 C C . THR A 1 88 ? -5.082 -3.527 7.953 1.00 91.88 88 THR A C 1
ATOM 700 O O . THR A 1 88 ? -5.014 -2.308 8.115 1.00 91.88 88 THR A O 1
ATOM 703 N N . ILE A 1 89 ? -5.764 -4.060 6.935 1.00 92.69 89 ILE A N 1
ATOM 704 C CA . ILE A 1 89 ? -6.537 -3.247 5.987 1.00 92.69 89 ILE A CA 1
ATOM 705 C C . ILE A 1 89 ? -7.646 -2.486 6.726 1.00 92.69 89 ILE A C 1
ATOM 707 O O . ILE A 1 89 ? -7.726 -1.262 6.609 1.00 92.69 89 ILE A O 1
ATOM 711 N N . ARG A 1 90 ? -8.453 -3.179 7.541 1.00 93.56 90 ARG A N 1
ATOM 712 C CA . ARG A 1 90 ? -9.526 -2.560 8.332 1.00 93.56 90 ARG A CA 1
ATOM 713 C C . ARG A 1 90 ? -8.984 -1.490 9.281 1.00 93.56 90 ARG A C 1
ATOM 715 O O . ARG A 1 90 ? -9.531 -0.391 9.314 1.00 93.56 90 ARG A O 1
ATOM 722 N N . GLU A 1 91 ? -7.892 -1.772 9.992 1.00 91.94 91 GLU A N 1
ATOM 723 C CA . GLU A 1 91 ? -7.239 -0.811 10.894 1.00 91.94 91 GLU A CA 1
ATOM 724 C C . GLU A 1 91 ? -6.828 0.475 10.156 1.00 91.94 91 GLU A C 1
ATOM 726 O O . GLU A 1 91 ? -7.053 1.587 10.638 1.00 91.94 91 GLU A O 1
ATOM 731 N N . ARG A 1 92 ? -6.259 0.348 8.951 1.00 88.62 92 ARG A N 1
ATOM 732 C CA . ARG A 1 92 ? -5.859 1.505 8.137 1.00 88.62 92 ARG A CA 1
ATOM 733 C C . ARG A 1 92 ? -7.048 2.297 7.616 1.00 88.62 92 ARG A C 1
ATOM 735 O O . ARG A 1 92 ? -6.974 3.523 7.595 1.00 88.62 92 ARG A O 1
ATOM 742 N N . ILE A 1 93 ? -8.140 1.635 7.237 1.00 91.25 93 ILE A N 1
ATOM 743 C CA . ILE A 1 93 ? -9.369 2.335 6.850 1.00 91.25 93 ILE A CA 1
ATOM 744 C C . ILE A 1 93 ? -9.917 3.100 8.059 1.00 91.25 93 ILE A C 1
ATOM 746 O O . ILE A 1 93 ? -10.135 4.299 7.948 1.00 91.25 93 ILE A O 1
ATOM 750 N N . GLN A 1 94 ? -10.022 2.472 9.236 1.00 92.50 94 GLN A N 1
ATOM 751 C CA . GLN A 1 94 ? -10.489 3.107 10.485 1.00 92.50 94 GLN A CA 1
ATOM 752 C C . GLN A 1 94 ? -9.609 4.277 10.955 1.00 92.50 94 GLN A C 1
ATOM 754 O O . GLN A 1 94 ? -10.041 5.194 11.668 1.00 92.50 94 GLN A O 1
ATOM 759 N N . HIS A 1 95 ? -8.336 4.263 10.565 1.00 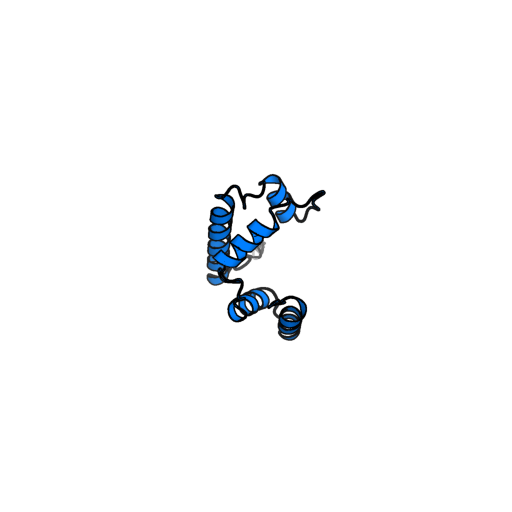86.94 95 HIS A N 1
ATOM 760 C CA . HIS A 1 95 ? -7.434 5.365 10.841 1.00 86.94 95 HIS A CA 1
ATOM 761 C C . HIS A 1 95 ? -7.879 6.659 10.132 1.00 86.94 95 HIS A C 1
ATOM 763 O O . HIS A 1 95 ? -7.796 7.731 10.736 1.00 86.94 95 HIS A O 1
ATOM 769 N N . HIS A 1 96 ? -8.445 6.561 8.925 1.00 84.62 96 HIS A N 1
ATOM 770 C CA . HIS A 1 96 ? -8.876 7.708 8.113 1.00 84.62 96 HIS A CA 1
ATOM 771 C C . HIS A 1 96 ? -10.397 7.918 8.071 1.00 84.62 96 HIS A C 1
ATOM 773 O O . HIS A 1 96 ? -10.849 9.058 8.000 1.00 84.62 96 HIS A O 1
ATOM 779 N N . GLU A 1 97 ? -11.177 6.846 8.152 1.00 90.81 97 GLU A N 1
ATOM 780 C CA . GLU A 1 97 ? -12.636 6.847 8.187 1.00 90.81 97 GLU A CA 1
ATOM 781 C C . GLU A 1 97 ? -13.113 6.555 9.611 1.00 90.81 97 GLU A C 1
ATOM 783 O O . GLU A 1 97 ? -12.739 5.545 10.205 1.00 90.81 97 GLU A O 1
ATOM 788 N N . LYS A 1 98 ? -13.917 7.453 10.182 1.00 90.44 98 LYS A N 1
ATOM 789 C CA . LYS A 1 98 ? -14.384 7.331 11.573 1.00 90.44 98 LYS A CA 1
ATOM 790 C C . LYS A 1 98 ? -15.782 6.747 11.674 1.00 90.44 98 LYS A C 1
ATOM 792 O O . LYS A 1 98 ? -16.141 6.291 12.755 1.00 90.44 98 LYS A O 1
ATOM 797 N N . ASP A 1 99 ? -16.544 6.746 10.582 1.00 92.81 99 ASP A N 1
ATOM 798 C CA . ASP A 1 99 ? -17.851 6.105 10.516 1.00 92.81 99 ASP A CA 1
ATOM 799 C C . ASP A 1 99 ? -17.690 4.583 10.338 1.00 92.81 99 ASP A C 1
ATOM 801 O O . ASP A 1 99 ? -17.250 4.134 9.275 1.00 92.81 99 ASP A O 1
ATOM 805 N N . PRO A 1 100 ? -18.066 3.763 11.338 1.00 92.19 100 PRO A N 1
ATOM 806 C CA . PRO A 1 100 ? -17.940 2.312 11.243 1.00 92.19 100 PRO A CA 1
ATOM 807 C C . PRO A 1 100 ? -18.740 1.711 10.083 1.00 92.19 100 PRO A C 1
ATOM 809 O O . PRO A 1 100 ? -18.291 0.740 9.485 1.00 92.19 100 PRO A O 1
ATOM 812 N N . SER A 1 10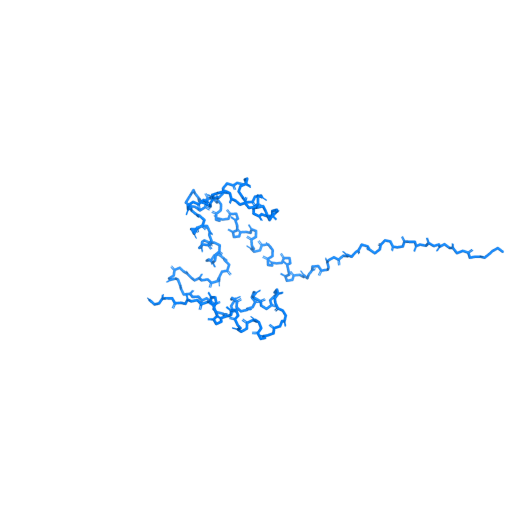1 ? -19.885 2.304 9.726 1.00 94.69 101 SER A N 1
ATOM 813 C CA . SER A 1 101 ? -20.715 1.800 8.627 1.00 94.69 101 SER A CA 1
ATOM 814 C C . SER A 1 101 ? -20.024 1.963 7.273 1.00 94.69 101 SER A C 1
ATOM 816 O O . SER A 1 101 ? -20.056 1.052 6.449 1.00 94.69 101 SER A O 1
ATOM 818 N N . ARG A 1 102 ? -19.304 3.075 7.082 1.00 93.94 102 ARG A N 1
ATOM 819 C CA . ARG A 1 102 ? -18.488 3.313 5.885 1.00 93.94 102 ARG A CA 1
ATOM 820 C C . ARG A 1 102 ? -17.237 2.444 5.859 1.00 93.94 102 ARG A C 1
ATOM 822 O O . ARG A 1 102 ? -16.802 2.048 4.785 1.00 93.94 102 ARG A O 1
ATOM 829 N N . VAL A 1 103 ? -16.659 2.124 7.019 1.00 91.25 103 VAL A N 1
ATOM 830 C CA . VAL A 1 103 ? -15.557 1.150 7.103 1.00 91.25 103 VAL A CA 1
ATOM 831 C C . VAL A 1 103 ? -16.028 -0.214 6.605 1.00 91.25 103 VAL A C 1
ATOM 833 O O . VAL A 1 103 ? -15.355 -0.805 5.766 1.00 91.25 103 VAL A O 1
ATOM 836 N N . ASP A 1 104 ? -17.165 -0.707 7.099 1.00 93.19 104 ASP A N 1
ATOM 837 C CA . ASP A 1 104 ? -17.708 -2.004 6.683 1.00 93.19 104 ASP A CA 1
ATOM 838 C C . ASP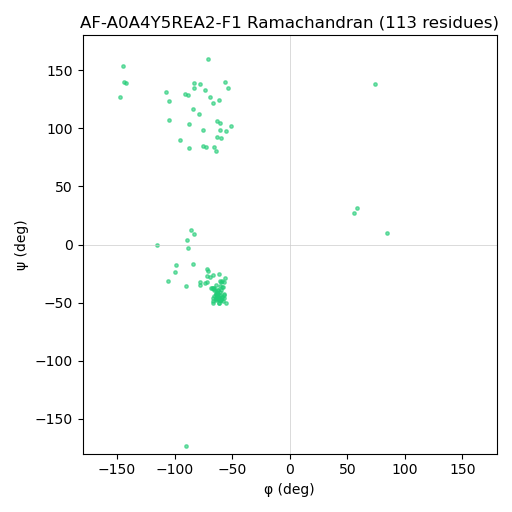 A 1 104 ? -18.082 -2.000 5.191 1.00 93.19 104 ASP A C 1
ATOM 840 O O . ASP A 1 104 ? -17.689 -2.910 4.467 1.00 93.19 104 ASP A O 1
ATOM 844 N N . GLU A 1 105 ? -18.710 -0.928 4.693 1.00 93.06 105 GLU A N 1
ATOM 845 C CA . GLU A 1 105 ? -18.992 -0.761 3.260 1.00 93.06 105 GLU A CA 1
ATOM 846 C C . GLU A 1 105 ? -17.715 -0.831 2.405 1.00 93.06 105 GLU A C 1
ATOM 848 O O . GLU A 1 105 ? -17.682 -1.529 1.391 1.00 93.06 105 GLU A O 1
ATOM 853 N N . LEU A 1 106 ? -16.638 -0.144 2.802 1.00 90.75 106 LEU A N 1
ATOM 854 C CA . LEU A 1 106 ? -15.359 -0.177 2.084 1.00 90.75 106 LEU A CA 1
ATOM 855 C C . LEU A 1 106 ? -14.706 -1.562 2.138 1.00 90.75 106 LEU A C 1
ATOM 857 O O . LEU A 1 106 ? -14.120 -2.001 1.148 1.00 90.75 106 LEU A O 1
ATOM 861 N N . MET A 1 107 ? -14.816 -2.256 3.273 1.00 90.19 107 MET A N 1
ATOM 862 C CA . MET A 1 107 ? -14.329 -3.629 3.398 1.00 90.19 107 MET A CA 1
ATOM 863 C C . MET A 1 107 ? -15.079 -4.571 2.451 1.00 90.19 107 MET A C 1
ATOM 865 O O . MET A 1 107 ? -14.440 -5.376 1.784 1.00 90.19 107 MET A O 1
ATOM 869 N N . ASP A 1 108 ? -16.398 -4.436 2.331 1.00 89.75 108 ASP A N 1
ATOM 870 C CA . ASP A 1 108 ? -17.216 -5.327 1.504 1.00 89.75 108 ASP A CA 1
ATOM 871 C C . ASP A 1 108 ? -17.117 -5.010 0.004 1.00 89.75 108 ASP A C 1
ATOM 873 O O . ASP A 1 108 ? -17.162 -5.908 -0.837 1.00 89.75 108 ASP A O 1
ATOM 877 N N . THR A 1 109 ? -16.983 -3.730 -0.356 1.00 86.94 109 THR A N 1
ATOM 878 C CA . THR A 1 109 ? -17.017 -3.288 -1.761 1.00 86.94 109 THR A CA 1
ATOM 879 C C . THR A 1 109 ? -15.648 -3.280 -2.430 1.00 86.94 109 THR A C 1
ATOM 881 O O . THR A 1 109 ? -15.549 -3.569 -3.625 1.00 86.94 109 THR A O 1
ATOM 884 N N . CYS A 1 110 ? -14.586 -2.937 -1.695 1.00 85.12 110 CYS A N 1
ATOM 885 C CA . CYS A 1 110 ? -13.257 -2.741 -2.276 1.00 85.12 110 CYS A CA 1
ATOM 886 C C . CYS A 1 110 ? -12.322 -3.939 -2.093 1.00 85.12 110 CYS A C 1
ATOM 888 O O . CYS A 1 110 ? -11.371 -4.083 -2.864 1.00 85.12 110 CYS A O 1
ATOM 890 N N . ILE A 1 111 ? -12.549 -4.787 -1.088 1.00 84.62 111 ILE A N 1
ATOM 891 C CA . ILE A 1 111 ? -11.618 -5.863 -0.740 1.00 84.62 111 ILE A CA 1
ATOM 892 C C . ILE A 1 111 ? -12.057 -7.161 -1.414 1.00 84.62 111 ILE A C 1
ATOM 894 O O . ILE A 1 111 ? -12.826 -7.951 -0.875 1.00 84.62 111 ILE A O 1
ATOM 898 N N . VAL A 1 112 ? -11.552 -7.377 -2.629 1.00 77.56 112 VAL A N 1
ATOM 899 C CA . VAL A 1 112 ? -11.870 -8.559 -3.436 1.00 77.56 112 VAL A CA 1
ATOM 900 C C . VAL A 1 112 ? -10.690 -9.525 -3.425 1.00 77.56 112 VAL A C 1
ATOM 902 O O . VAL A 1 112 ? -9.687 -9.291 -4.097 1.00 77.56 112 VAL A O 1
ATOM 905 N N . GLN A 1 113 ? -10.826 -10.645 -2.714 1.00 69.94 113 GLN A N 1
ATOM 906 C CA . GLN A 1 113 ? -9.902 -11.772 -2.841 1.00 69.94 113 GLN A CA 1
ATOM 907 C C . GLN A 1 113 ? -10.396 -12.682 -3.970 1.00 69.94 113 GLN A C 1
ATOM 909 O O . GLN A 1 113 ? -11.387 -13.396 -3.821 1.00 69.94 113 GLN A O 1
ATOM 914 N N . LYS A 1 114 ? -9.738 -12.618 -5.131 1.00 57.06 114 LYS A N 1
ATOM 915 C CA . LYS A 1 114 ? -9.977 -13.583 -6.209 1.00 57.06 114 LYS A CA 1
ATOM 916 C C . LYS A 1 114 ? -9.128 -14.821 -5.926 1.00 57.06 114 LYS A C 1
ATOM 918 O O . LYS A 1 114 ? -7.909 -14.702 -5.858 1.00 57.06 114 LYS A O 1
ATOM 923 N N . LEU A 1 115 ? -9.807 -15.945 -5.697 1.00 47.75 115 LEU A N 1
ATOM 924 C CA . LEU A 1 115 ? -9.220 -17.283 -5.579 1.00 47.75 115 LEU A CA 1
ATOM 925 C C . LEU A 1 115 ? -8.574 -17.726 -6.895 1.00 47.75 115 LEU A C 1
ATOM 927 O O . LEU A 1 115 ? -9.128 -17.366 -7.963 1.00 47.75 115 LEU A O 1
#

Organism: Nezara viridula (NCBI:txid85310)

pLDDT: mean 84.92, std 17.35, range [35.88, 97.44]

InterPro domains:
  IPR006170 Pheromone/general odorant binding protein [PF01395] (23-110)
  IPR036728 Pheromone/general odorant binding protein superfamily [G3DSA:1.10.238.20] (17-114)
  IPR036728 Pheromone/general odorant binding protein superfamily [SSF47565] (6-112)

Solvent-accessible surface area (backbone atoms only — not comparable to full-atom values): 7116 Å² total; per-residue (Å²): 143,78,89,78,87,82,76,79,73,76,79,70,81,70,80,79,73,47,75,65,54,56,48,53,50,50,53,50,53,52,30,50,50,60,32,50,73,39,83,73,25,46,70,60,66,69,60,52,50,34,53,74,68,71,44,86,72,94,68,81,65,86,42,51,62,51,26,51,50,44,37,33,40,67,69,51,38,23,51,95,88,67,53,68,32,62,67,57,45,51,53,55,44,51,72,77,43,83,53,67,68,58,44,52,49,47,51,71,72,68,60,77,86,80,130